Protein AF-A0A1H3BTU4-F1 (afdb_monomer_lite)

Radius of gyration: 15.38 Å; chains: 1; bounding box: 33×30×45 Å

Organism: Allochromatium warmingii (NCBI:txid61595)

Foldseek 3Di:
DFQAWAQQDDPPVRQQFPQWDWDADPNDTWIWGDDLNFTKIWPDKDFDAWDWDWAADPVVRGIGDTDTITGRVIDTDIDGPDPDDPVVVQVSQAQDAGHPPVVVVHRGDDDDDD

Structure (mmCIF, N/CA/C/O backbone):
data_AF-A0A1H3BTU4-F1
#
_entry.id   AF-A0A1H3BTU4-F1
#
loop_
_atom_site.group_PDB
_atom_site.id
_atom_site.type_symbol
_atom_site.label_atom_id
_atom_site.label_alt_id
_atom_site.label_comp_id
_atom_site.label_asym_id
_atom_site.label_entity_id
_atom_site.label_seq_id
_atom_site.pdbx_PDB_ins_code
_atom_site.Cartn_x
_atom_site.Cartn_y
_atom_site.Cartn_z
_atom_site.occupancy
_atom_site.B_iso_or_equiv
_atom_site.auth_seq_id
_atom_site.auth_comp_id
_atom_site.auth_asym_id
_atom_site.auth_atom_id
_atom_site.pdbx_PDB_model_num
ATOM 1 N N . MET A 1 1 ? 2.409 -3.514 8.461 1.00 97.31 1 MET A N 1
ATOM 2 C CA . MET A 1 1 ? 3.663 -2.876 7.996 1.00 97.31 1 MET A CA 1
ATOM 3 C C . MET A 1 1 ? 3.888 -3.237 6.538 1.00 97.31 1 MET A C 1
ATOM 5 O O . MET A 1 1 ? 3.593 -4.365 6.167 1.00 97.31 1 MET A O 1
ATOM 9 N N . LEU A 1 2 ? 4.404 -2.310 5.732 1.00 98.38 2 LEU A N 1
ATOM 10 C CA . LEU A 1 2 ? 4.842 -2.584 4.362 1.00 98.38 2 LEU A CA 1
ATOM 11 C C . LEU A 1 2 ? 6.257 -3.181 4.354 1.00 98.38 2 LEU A C 1
ATOM 13 O O . LEU A 1 2 ? 7.189 -2.529 4.820 1.00 98.38 2 LEU A O 1
ATOM 17 N N . LEU A 1 3 ? 6.428 -4.386 3.812 1.00 98.44 3 LEU A N 1
ATOM 18 C CA . LEU A 1 3 ? 7.740 -5.012 3.603 1.00 98.44 3 LEU A CA 1
ATOM 19 C C . LEU A 1 3 ? 8.438 -4.483 2.346 1.00 98.44 3 LEU A C 1
ATOM 21 O O . LEU A 1 3 ? 9.664 -4.391 2.302 1.00 98.44 3 LEU A O 1
ATOM 25 N N . THR A 1 4 ? 7.662 -4.072 1.346 1.00 98.38 4 THR A N 1
ATOM 26 C CA . THR A 1 4 ? 8.159 -3.490 0.098 1.00 98.38 4 THR A CA 1
ATOM 27 C C . THR A 1 4 ? 7.496 -2.145 -0.183 1.00 98.38 4 THR A C 1
ATOM 29 O O . THR A 1 4 ? 6.456 -1.804 0.379 1.00 98.38 4 THR A O 1
ATOM 32 N N . HIS A 1 5 ? 8.117 -1.342 -1.050 1.00 97.44 5 HIS A N 1
ATOM 33 C CA . HIS A 1 5 ? 7.547 -0.062 -1.470 1.00 97.44 5 HIS A CA 1
ATOM 34 C C . HIS A 1 5 ? 6.167 -0.270 -2.099 1.00 97.44 5 HIS A C 1
ATOM 36 O O . HIS A 1 5 ? 6.006 -1.165 -2.932 1.00 97.44 5 HIS A O 1
ATOM 42 N N . ALA A 1 6 ? 5.208 0.588 -1.762 1.00 96.88 6 ALA A N 1
ATOM 43 C CA . ALA A 1 6 ? 3.851 0.501 -2.287 1.00 96.88 6 ALA A CA 1
ATOM 44 C C . ALA A 1 6 ? 3.511 1.689 -3.190 1.00 96.88 6 ALA A C 1
ATOM 46 O O . ALA A 1 6 ? 3.922 2.823 -2.934 1.00 96.88 6 ALA A O 1
ATOM 47 N N . ASP A 1 7 ? 2.752 1.413 -4.247 1.00 95.19 7 ASP A N 1
ATOM 48 C CA . ASP A 1 7 ? 2.169 2.419 -5.130 1.00 95.19 7 ASP A CA 1
ATOM 49 C C . ASP A 1 7 ? 0.658 2.460 -4.881 1.00 95.19 7 ASP A C 1
ATOM 51 O O . ASP A 1 7 ? -0.071 1.571 -5.320 1.00 95.19 7 ASP A O 1
ATOM 55 N N . PHE A 1 8 ? 0.185 3.476 -4.163 1.00 93.69 8 PHE A N 1
ATOM 56 C CA . PHE A 1 8 ? -1.244 3.671 -3.891 1.00 93.69 8 PHE A CA 1
ATOM 57 C C . PHE A 1 8 ? -1.921 4.616 -4.891 1.00 93.69 8 PHE A C 1
ATOM 59 O O . PHE A 1 8 ? -3.051 5.054 -4.685 1.00 93.69 8 PHE A O 1
ATOM 66 N N . GLY A 1 9 ? -1.257 4.896 -6.015 1.00 87.38 9 GLY A N 1
ATOM 67 C CA . GLY A 1 9 ? -1.776 5.769 -7.054 1.00 87.38 9 GLY A CA 1
ATOM 68 C C . GLY A 1 9 ? -1.675 7.259 -6.712 1.00 87.38 9 GLY A C 1
ATOM 69 O O . GLY A 1 9 ? -1.134 7.644 -5.677 1.00 87.38 9 GLY A O 1
ATOM 70 N N . PRO A 1 10 ? -2.193 8.122 -7.601 1.00 73.06 10 PRO A N 1
ATOM 71 C CA . PRO A 1 10 ? -1.927 9.559 -7.600 1.00 73.06 10 PRO A CA 1
ATOM 72 C C . PRO A 1 10 ? -2.801 10.351 -6.614 1.00 73.06 10 PRO A C 1
ATOM 74 O O . PRO A 1 10 ? -3.106 11.516 -6.874 1.00 73.06 10 PRO A O 1
ATOM 77 N N . SER A 1 11 ? -3.261 9.744 -5.514 1.00 66.38 11 SER A N 1
ATOM 78 C CA . SER A 1 11 ? -4.074 10.475 -4.537 1.00 66.38 11 SER A CA 1
ATOM 79 C C . SER A 1 11 ? -3.292 11.679 -4.006 1.00 66.38 11 SER A C 1
ATOM 81 O O . SER A 1 11 ? -2.063 11.645 -3.909 1.00 66.38 11 SER A O 1
ATOM 83 N N . ALA A 1 12 ? -3.997 12.754 -3.637 1.00 56.81 12 ALA A N 1
ATOM 84 C CA . ALA A 1 12 ? -3.379 13.996 -3.159 1.00 56.81 12 ALA A CA 1
ATOM 85 C C . ALA A 1 12 ? -2.377 13.774 -2.009 1.00 56.81 12 ALA A C 1
ATOM 87 O O . ALA A 1 12 ? -1.484 14.591 -1.795 1.00 56.81 12 ALA A O 1
ATOM 88 N N . ALA A 1 13 ? -2.506 12.654 -1.294 1.00 66.69 13 ALA A N 1
ATOM 89 C CA . ALA A 1 13 ? -1.690 12.315 -0.149 1.00 66.69 13 ALA A CA 1
ATOM 90 C C . ALA A 1 13 ? -0.662 11.189 -0.409 1.00 66.69 13 ALA A C 1
ATOM 92 O O . ALA A 1 13 ? 0.258 11.046 0.390 1.00 66.69 13 ALA A O 1
ATOM 93 N N . ASN A 1 14 ? -0.768 10.406 -1.497 1.00 81.25 14 ASN A N 1
ATOM 94 C CA . ASN A 1 14 ? 0.055 9.221 -1.847 1.00 81.25 14 ASN A CA 1
ATOM 95 C C . ASN A 1 14 ? 0.225 8.145 -0.746 1.00 81.25 14 ASN A C 1
ATOM 97 O O . ASN A 1 14 ? 0.843 7.115 -0.997 1.00 81.25 14 ASN A O 1
ATOM 101 N N . TRP A 1 15 ? -0.296 8.367 0.461 1.00 89.62 15 TRP A N 1
ATOM 102 C CA . TRP A 1 15 ? -0.203 7.475 1.613 1.00 89.62 15 TRP A CA 1
ATOM 103 C C . TRP A 1 15 ? -1.483 6.690 1.879 1.00 89.62 15 TRP A C 1
ATOM 105 O O . TRP A 1 15 ? -1.455 5.682 2.576 1.00 89.62 15 TRP A O 1
ATOM 115 N N . GLN A 1 16 ? -2.608 7.171 1.358 1.00 93.00 16 GLN A N 1
ATOM 116 C CA . GLN A 1 16 ? -3.917 6.598 1.624 1.00 93.00 16 GLN A CA 1
ATOM 117 C C . GLN A 1 16 ? -3.962 5.146 1.147 1.00 93.00 16 GLN A C 1
ATOM 119 O O . GLN A 1 16 ? -3.681 4.870 -0.019 1.00 93.00 16 GLN A O 1
ATOM 124 N N . LEU A 1 17 ? -4.319 4.238 2.057 1.00 94.25 17 LEU A N 1
ATOM 125 C CA . LEU A 1 17 ? -4.468 2.822 1.741 1.00 94.25 17 LEU A CA 1
ATOM 126 C C . LEU A 1 17 ? -5.529 2.631 0.640 1.00 94.25 17 LEU A C 1
ATOM 128 O O . LEU A 1 17 ? -6.545 3.334 0.630 1.00 94.25 17 LEU A O 1
ATOM 132 N N . PRO A 1 18 ? -5.324 1.686 -0.292 1.00 92.81 18 PRO A N 1
ATOM 133 C CA . PRO A 1 18 ? -6.316 1.391 -1.315 1.00 92.81 18 PRO A CA 1
ATOM 134 C C . PRO A 1 18 ? -7.609 0.895 -0.658 1.00 92.81 18 PRO A C 1
ATOM 136 O O . PRO A 1 18 ? -7.564 0.127 0.297 1.00 92.81 18 PRO A O 1
ATOM 139 N N . GLY A 1 19 ? -8.756 1.355 -1.158 1.00 91.69 19 GLY A N 1
ATOM 140 C CA . GLY A 1 19 ? -10.068 1.013 -0.596 1.00 91.69 19 GLY A CA 1
ATOM 141 C C . GLY A 1 19 ? -10.482 1.838 0.626 1.00 91.69 19 GLY A C 1
ATOM 142 O O . GLY A 1 19 ? -11.629 1.732 1.044 1.00 91.69 19 GLY A O 1
ATOM 143 N N . PHE A 1 20 ? -9.604 2.692 1.167 1.00 93.94 20 PHE A N 1
ATOM 144 C CA . PHE A 1 20 ? -9.962 3.590 2.265 1.00 93.94 20 PHE A CA 1
ATOM 145 C C . PHE A 1 20 ? -10.563 4.892 1.747 1.00 93.94 20 PHE A C 1
ATOM 147 O O . PHE A 1 20 ? -10.121 5.425 0.729 1.00 93.94 20 PHE A O 1
ATOM 154 N N . ALA A 1 21 ? -11.511 5.450 2.489 1.00 92.00 21 ALA A N 1
ATOM 155 C CA . ALA A 1 21 ? -12.083 6.770 2.269 1.00 92.00 21 ALA A CA 1
ATOM 156 C C . ALA A 1 21 ? -12.099 7.567 3.578 1.00 92.00 21 ALA A C 1
ATOM 158 O O . ALA A 1 21 ? -12.210 6.996 4.662 1.00 92.00 21 ALA A O 1
ATOM 159 N N . ALA A 1 22 ? -11.979 8.891 3.466 1.00 91.31 22 ALA A N 1
ATOM 160 C CA . ALA A 1 22 ? -12.200 9.784 4.595 1.00 91.31 22 ALA A CA 1
ATOM 161 C C . ALA A 1 22 ? -13.704 9.859 4.887 1.00 91.31 22 ALA A C 1
ATOM 163 O O . ALA A 1 22 ? -14.500 10.134 3.987 1.00 91.31 22 ALA A O 1
ATOM 164 N N . LEU A 1 23 ? -14.070 9.626 6.139 1.00 91.00 23 LEU A N 1
ATOM 165 C CA . LEU A 1 23 ? -15.425 9.694 6.664 1.00 91.00 23 LEU A CA 1
ATOM 166 C C . LEU A 1 23 ? -15.447 10.619 7.882 1.00 91.00 23 LEU A C 1
ATOM 168 O O . LEU A 1 23 ? -14.409 10.953 8.455 1.00 91.00 23 LEU A O 1
ATOM 172 N N . GLU A 1 24 ? -16.643 11.036 8.271 1.00 88.38 24 GLU A N 1
ATOM 173 C CA . GLU A 1 24 ? -16.878 11.788 9.49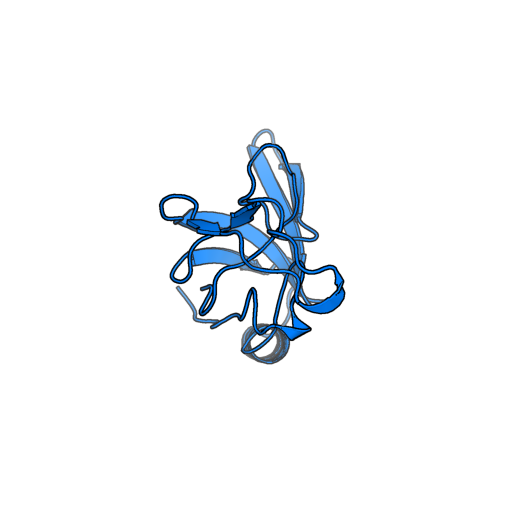8 1.00 88.38 24 GLU A CA 1
ATOM 174 C C . GLU A 1 24 ? -17.784 10.954 10.405 1.00 88.38 24 GLU A C 1
ATOM 176 O O . GLU A 1 24 ? -18.859 10.520 9.987 1.00 88.38 24 GLU A O 1
ATOM 181 N N . HIS A 1 25 ? -17.331 10.700 11.630 1.00 79.81 25 HIS A N 1
ATOM 182 C CA . HIS A 1 25 ? -18.078 9.973 12.650 1.00 79.81 25 HIS A CA 1
ATOM 183 C C . HIS A 1 25 ? -18.059 10.786 13.942 1.00 79.81 25 HIS A C 1
ATOM 185 O O . HIS A 1 25 ? -16.986 11.115 14.442 1.00 79.81 25 HIS A O 1
ATOM 191 N N . ASP A 1 26 ? -19.235 11.167 14.443 1.00 83.44 26 ASP A N 1
ATOM 192 C CA . ASP A 1 26 ? -19.393 11.989 15.651 1.00 83.44 26 ASP A CA 1
ATOM 193 C C . ASP A 1 26 ? -18.508 13.256 15.668 1.00 83.44 26 ASP A C 1
ATOM 195 O O . ASP A 1 26 ? -17.923 13.629 16.684 1.00 83.44 26 ASP A O 1
ATOM 199 N N . GLY A 1 27 ? -18.379 13.919 14.512 1.00 84.69 27 GLY A N 1
ATOM 200 C CA . GLY A 1 27 ? -17.555 15.124 14.344 1.00 84.69 27 GLY A CA 1
ATOM 201 C C . GLY A 1 27 ? -16.043 14.869 14.291 1.00 84.69 27 GLY A C 1
ATOM 202 O O . GLY A 1 27 ? -15.259 15.817 14.321 1.00 84.69 27 GLY A O 1
ATOM 203 N N . THR A 1 28 ? -15.619 13.605 14.213 1.00 83.31 28 THR A N 1
ATOM 204 C CA . THR A 1 28 ? -14.218 13.195 14.062 1.00 83.31 28 THR A CA 1
ATOM 205 C C . THR A 1 28 ? -13.975 12.650 12.659 1.00 83.31 28 THR A C 1
ATOM 207 O O . THR A 1 28 ? -14.715 11.794 12.173 1.00 83.31 28 THR A O 1
ATOM 210 N N . HIS A 1 29 ? -12.915 13.124 12.002 1.00 86.25 29 HIS A N 1
ATOM 211 C CA . HIS A 1 29 ? -12.475 12.562 10.728 1.00 86.25 29 HIS A CA 1
ATOM 212 C C . HIS A 1 29 ? -11.779 11.221 10.949 1.00 86.25 29 HIS A C 1
ATOM 214 O O . HIS A 1 29 ? -10.770 11.150 11.650 1.00 86.25 29 HIS A O 1
ATOM 220 N N . VAL A 1 30 ? -12.300 10.179 10.310 1.00 90.38 30 VAL A N 1
ATOM 221 C CA . VAL A 1 30 ? -11.746 8.823 10.335 1.00 90.38 30 VAL A CA 1
ATOM 222 C C . VAL A 1 30 ? -11.486 8.350 8.912 1.00 90.38 30 VAL A C 1
ATOM 224 O O . VAL A 1 30 ? -12.122 8.812 7.965 1.00 90.38 30 VAL A O 1
ATOM 227 N N . TRP A 1 31 ? -10.559 7.413 8.739 1.00 93.94 31 TRP A N 1
ATOM 228 C CA . TRP A 1 31 ? -10.372 6.727 7.463 1.00 93.94 31 TRP A CA 1
ATOM 229 C C . TRP A 1 31 ? -10.805 5.283 7.622 1.00 93.94 31 TRP A C 1
ATOM 231 O O . TRP A 1 31 ? -10.246 4.566 8.445 1.00 93.94 31 TRP A O 1
ATOM 241 N N . GLN A 1 32 ? -11.774 4.848 6.826 1.00 95.81 32 GLN A N 1
ATOM 242 C CA . GLN A 1 32 ? -12.257 3.469 6.852 1.00 95.81 32 GLN A CA 1
ATOM 243 C C . GLN A 1 32 ? -12.219 2.871 5.461 1.00 95.81 32 GLN A C 1
ATOM 245 O O . GLN A 1 32 ? -12.365 3.587 4.467 1.00 95.81 32 GLN A O 1
ATOM 250 N N . GLY A 1 33 ? -12.031 1.563 5.396 1.00 95.12 33 GLY A N 1
ATOM 251 C CA . GLY A 1 33 ? -12.044 0.832 4.145 1.00 95.12 33 GLY A CA 1
ATOM 252 C C . GLY A 1 33 ? -11.867 -0.658 4.340 1.00 95.12 33 GLY A C 1
ATOM 253 O O . GLY A 1 33 ? -11.680 -1.147 5.453 1.00 95.12 33 GLY A O 1
ATOM 254 N N . ASP A 1 34 ? -11.879 -1.357 3.215 1.00 95.81 34 ASP A N 1
ATOM 255 C CA . ASP A 1 34 ? -11.690 -2.797 3.152 1.00 95.81 34 ASP A CA 1
ATOM 256 C C . ASP A 1 34 ? -10.355 -3.134 2.495 1.00 95.81 34 ASP A C 1
ATOM 258 O O . ASP A 1 34 ? -10.042 -2.671 1.394 1.00 95.81 34 ASP A O 1
ATOM 262 N N . LEU A 1 35 ? -9.582 -4.001 3.146 1.00 95.06 35 LEU A N 1
ATOM 263 C CA . LEU A 1 35 ? -8.388 -4.612 2.567 1.00 95.06 35 LEU A CA 1
ATOM 264 C C . LEU A 1 35 ? -8.534 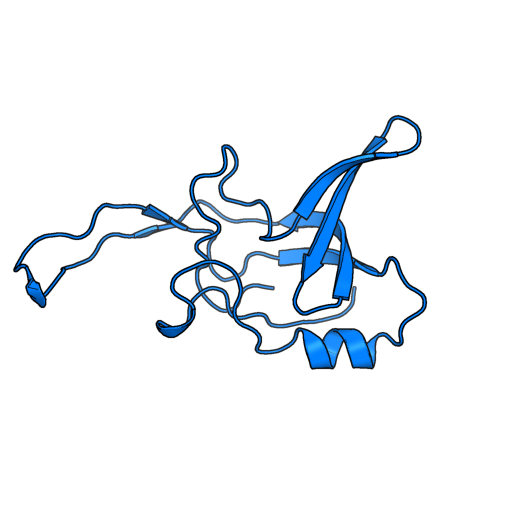-6.121 2.591 1.00 95.06 35 LEU A C 1
ATOM 266 O O . LEU A 1 35 ? -8.733 -6.711 3.646 1.00 95.06 35 LEU A O 1
ATOM 270 N N . CYS A 1 36 ? -8.432 -6.751 1.421 1.00 94.25 36 CYS A N 1
ATOM 271 C CA . CYS A 1 36 ? -8.515 -8.210 1.288 1.00 94.25 36 CYS A CA 1
ATOM 272 C C . CYS A 1 36 ? -9.773 -8.815 1.956 1.00 94.25 36 CYS A C 1
ATOM 274 O O . CYS A 1 36 ? -9.723 -9.927 2.472 1.00 94.25 36 CYS A O 1
ATOM 276 N N . GLY A 1 37 ? -10.893 -8.080 1.949 1.00 94.31 37 GLY A N 1
ATOM 277 C CA . GLY A 1 37 ? -12.154 -8.493 2.580 1.00 94.31 37 GLY A CA 1
ATOM 278 C C . GLY A 1 37 ? -12.223 -8.276 4.096 1.00 94.31 37 GLY A C 1
ATOM 279 O O . GLY A 1 37 ? -13.129 -8.806 4.730 1.00 94.31 37 GLY A O 1
ATOM 280 N N . ILE A 1 38 ? -11.274 -7.535 4.673 1.00 96.44 38 ILE A N 1
ATOM 281 C CA . ILE A 1 38 ? -11.251 -7.160 6.086 1.00 96.44 38 ILE A CA 1
ATOM 282 C C . ILE A 1 38 ? -11.583 -5.674 6.221 1.00 96.44 38 ILE A C 1
ATOM 284 O O . ILE A 1 38 ? -10.815 -4.829 5.749 1.00 96.44 38 ILE A O 1
ATOM 288 N N . SER A 1 39 ? -12.693 -5.378 6.901 1.00 96.44 39 SER A N 1
ATOM 289 C CA . SER A 1 39 ? -13.134 -4.013 7.196 1.00 96.44 39 SER A CA 1
ATOM 290 C C . SER A 1 39 ? -12.341 -3.423 8.360 1.00 96.44 39 SER A C 1
ATOM 292 O O . SER A 1 39 ? -12.269 -3.998 9.453 1.00 96.44 39 SER A O 1
ATOM 294 N N . LEU A 1 40 ? -11.724 -2.269 8.113 1.00 96.62 40 LEU A N 1
ATOM 295 C CA . LEU A 1 40 ? -10.762 -1.635 9.006 1.00 96.62 40 LEU A CA 1
ATOM 296 C C . LEU A 1 40 ? -11.040 -0.138 9.171 1.00 96.62 40 LEU A C 1
ATOM 298 O O . LEU A 1 40 ? -11.422 0.550 8.222 1.00 96.62 40 LEU A O 1
ATOM 302 N N . THR A 1 41 ? -10.761 0.381 10.365 1.00 95.62 41 THR A N 1
ATOM 303 C CA . THR A 1 41 ? -10.572 1.817 10.613 1.00 95.62 41 THR A CA 1
ATOM 304 C C . THR A 1 41 ? -9.084 2.090 10.795 1.00 95.62 41 THR A C 1
ATOM 306 O O . THR A 1 41 ? -8.412 1.397 11.552 1.00 95.62 41 THR A O 1
ATOM 309 N N . LEU A 1 42 ? -8.544 3.073 10.078 1.00 95.50 42 LEU A N 1
ATOM 310 C CA . LEU A 1 42 ? -7.160 3.518 10.208 1.00 95.50 42 LEU A CA 1
ATOM 311 C C . LEU A 1 42 ? -7.063 4.554 11.328 1.00 95.50 42 LEU A C 1
ATOM 313 O O . LEU A 1 42 ? -7.592 5.657 11.205 1.00 95.50 42 LEU A O 1
ATOM 317 N N . GLU A 1 43 ? -6.314 4.209 12.368 1.00 93.94 43 GLU A N 1
ATOM 318 C CA . GLU A 1 43 ? -6.070 5.062 13.534 1.00 93.94 43 GLU A CA 1
ATOM 319 C C . GLU A 1 43 ? -4.859 5.971 13.319 1.00 93.94 43 GLU A C 1
ATOM 321 O O . GLU A 1 43 ? -4.841 7.142 13.695 1.00 93.94 43 GLU A O 1
ATOM 326 N N . CYS A 1 44 ? -3.799 5.420 12.725 1.00 93.50 44 CYS A N 1
ATOM 327 C CA . CYS A 1 44 ? -2.537 6.126 12.557 1.00 93.50 44 CYS A CA 1
ATOM 328 C C . CYS A 1 44 ? -1.728 5.540 11.404 1.00 93.50 44 CYS A C 1
ATOM 330 O O . CYS A 1 44 ? -1.684 4.325 11.205 1.00 93.50 44 CYS A O 1
ATOM 332 N N . ALA A 1 45 ? -1.023 6.406 10.679 1.00 95.19 45 ALA A N 1
ATOM 333 C CA . ALA A 1 45 ? -0.035 6.003 9.693 1.00 95.19 45 ALA A CA 1
ATOM 334 C C . ALA A 1 45 ? 1.326 6.628 10.024 1.00 95.19 45 ALA A C 1
ATOM 336 O O . ALA A 1 45 ? 1.474 7.848 10.084 1.00 95.19 45 ALA A O 1
ATOM 337 N N . VAL A 1 46 ? 2.337 5.780 10.211 1.00 96.81 46 VAL A N 1
ATOM 338 C CA . VAL A 1 46 ? 3.732 6.177 10.420 1.00 96.81 46 VAL A CA 1
ATOM 339 C C . VAL A 1 46 ? 4.498 5.885 9.139 1.00 96.81 46 VAL A C 1
ATOM 341 O O . VAL A 1 46 ? 4.728 4.728 8.781 1.00 96.81 46 VAL A O 1
ATOM 344 N N . ILE A 1 47 ? 4.861 6.947 8.423 1.00 96.06 47 ILE A N 1
ATOM 345 C CA . ILE A 1 47 ? 5.348 6.862 7.045 1.00 96.06 47 ILE A CA 1
ATOM 346 C C . ILE A 1 47 ? 6.631 7.673 6.903 1.00 96.06 47 ILE A C 1
ATOM 348 O O . ILE A 1 47 ? 6.727 8.809 7.367 1.00 96.06 47 ILE A O 1
ATOM 352 N N . GLY A 1 48 ? 7.627 7.079 6.248 1.00 93.50 48 GLY A N 1
ATOM 353 C CA . GLY A 1 48 ? 8.870 7.763 5.908 1.00 93.50 48 GLY A CA 1
ATOM 354 C C . GLY A 1 48 ? 8.721 8.749 4.744 1.00 93.50 48 GLY A C 1
ATOM 355 O O . GLY A 1 48 ? 7.650 8.957 4.176 1.00 93.50 48 GLY A O 1
ATOM 356 N N . LYS A 1 49 ? 9.843 9.335 4.323 1.00 94.00 49 LYS A N 1
ATOM 357 C CA . LYS A 1 49 ? 9.875 10.171 3.118 1.00 94.00 49 LYS A CA 1
ATOM 358 C C . LYS A 1 49 ? 9.516 9.337 1.882 1.00 94.00 49 LYS A C 1
ATOM 360 O O . LYS A 1 49 ? 10.045 8.243 1.704 1.00 94.00 49 LYS A O 1
ATOM 365 N N . ALA A 1 50 ? 8.671 9.890 1.010 1.00 94.00 50 ALA A N 1
ATOM 366 C CA . ALA A 1 50 ? 8.286 9.241 -0.240 1.00 94.00 50 ALA A CA 1
ATOM 367 C C . ALA A 1 50 ? 9.512 8.838 -1.075 1.00 94.00 50 ALA A C 1
ATOM 369 O O . ALA A 1 50 ? 10.446 9.627 -1.262 1.00 94.00 50 ALA A O 1
AT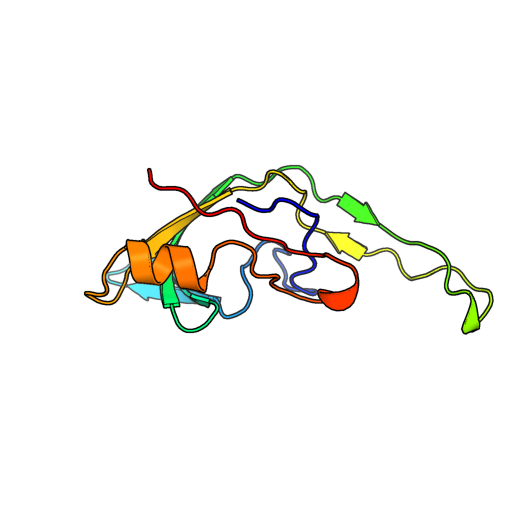OM 370 N N . VAL A 1 51 ? 9.478 7.621 -1.615 1.00 95.00 51 VAL A N 1
ATOM 371 C CA . VAL A 1 51 ? 10.546 7.084 -2.461 1.00 95.00 51 VAL A CA 1
ATOM 372 C C . VAL A 1 51 ? 10.233 7.415 -3.909 1.00 95.00 51 VAL A C 1
ATOM 374 O O . VAL A 1 51 ? 9.164 7.088 -4.418 1.00 95.00 51 VAL A O 1
ATOM 377 N N . ARG A 1 52 ? 11.159 8.114 -4.569 1.00 94.00 52 ARG A N 1
ATOM 378 C CA . ARG A 1 52 ? 11.028 8.490 -5.977 1.00 94.00 52 ARG A CA 1
ATOM 379 C C . ARG A 1 52 ? 11.671 7.415 -6.829 1.00 94.00 52 ARG A C 1
ATOM 381 O O . ARG A 1 52 ? 12.886 7.249 -6.805 1.00 94.00 52 ARG A O 1
ATOM 388 N N . GLU A 1 53 ? 10.848 6.701 -7.576 1.00 93.12 53 GLU A N 1
ATOM 389 C CA . GLU A 1 53 ? 11.291 5.572 -8.378 1.00 93.12 53 GLU A CA 1
ATOM 390 C C . GLU A 1 53 ? 10.909 5.786 -9.841 1.00 93.12 53 GLU A C 1
ATOM 392 O O . GLU A 1 53 ? 9.767 6.116 -10.155 1.00 93.12 53 GLU A O 1
ATOM 397 N N . GLY A 1 54 ? 11.884 5.621 -10.731 1.00 92.75 54 GLY A N 1
ATOM 398 C CA . GLY A 1 54 ? 11.663 5.519 -12.169 1.00 92.75 54 GLY A CA 1
ATOM 399 C C . GLY A 1 54 ? 12.011 4.115 -12.646 1.00 92.75 54 GLY A C 1
ATOM 400 O O . GLY A 1 54 ? 11.609 3.111 -12.066 1.00 92.75 54 GLY A O 1
ATOM 401 N N . GLY A 1 55 ? 12.794 4.038 -13.711 1.00 93.44 55 GLY A N 1
ATOM 402 C CA . GLY A 1 55 ? 13.308 2.782 -14.237 1.00 93.44 55 GLY A CA 1
ATOM 403 C C . GLY A 1 55 ? 13.440 2.852 -15.745 1.00 93.44 55 GLY A C 1
ATOM 404 O O . GLY A 1 55 ? 13.355 3.929 -16.335 1.00 93.44 55 GLY A O 1
ATOM 405 N N . TRP A 1 56 ? 13.609 1.694 -16.367 1.00 96.31 56 TRP A N 1
ATOM 406 C CA . TRP A 1 56 ? 13.742 1.579 -17.812 1.00 96.31 56 TRP A CA 1
ATOM 407 C C . TRP A 1 56 ? 12.679 0.635 -18.365 1.00 96.31 56 TRP A C 1
ATOM 409 O O . TRP A 1 56 ? 12.521 -0.488 -17.889 1.00 96.31 56 TRP A O 1
ATOM 419 N N . ASN A 1 57 ? 11.925 1.098 -19.356 1.00 95.19 57 ASN A N 1
ATOM 420 C CA . ASN A 1 57 ? 11.017 0.274 -20.132 1.00 95.19 57 ASN A CA 1
ATOM 421 C C . ASN A 1 57 ? 11.814 -0.364 -21.275 1.00 95.19 57 ASN A C 1
ATOM 423 O O . ASN A 1 57 ? 12.094 0.284 -22.282 1.00 95.19 57 ASN A O 1
ATOM 427 N N . LEU A 1 58 ? 12.176 -1.639 -21.111 1.00 96.06 58 LEU A N 1
ATOM 428 C CA . LEU A 1 58 ? 12.932 -2.392 -22.115 1.00 96.06 58 LEU A CA 1
ATOM 429 C C . LEU A 1 58 ? 12.155 -2.576 -23.425 1.00 96.06 58 LEU A C 1
ATOM 431 O O . LEU A 1 58 ? 12.766 -2.527 -24.486 1.00 96.06 58 LEU A O 1
ATOM 435 N N . ALA A 1 59 ? 10.828 -2.731 -23.365 1.00 96.44 59 ALA A N 1
ATOM 436 C CA . ALA A 1 59 ? 10.000 -2.947 -24.552 1.00 96.44 59 ALA A CA 1
ATOM 437 C C . ALA A 1 59 ? 9.981 -1.725 -25.483 1.00 96.44 59 ALA A C 1
ATOM 439 O O . ALA A 1 59 ? 9.924 -1.877 -26.698 1.00 96.44 59 ALA A O 1
ATOM 440 N N . HIS A 1 60 ? 10.056 -0.516 -24.919 1.00 96.75 60 HIS A N 1
ATOM 441 C CA . HIS A 1 60 ? 10.041 0.742 -25.676 1.00 96.75 60 HIS A CA 1
ATOM 442 C C . HIS A 1 60 ? 11.386 1.484 -25.665 1.00 96.75 60 HIS A C 1
ATOM 444 O O . HIS A 1 60 ? 11.460 2.612 -26.146 1.00 96.75 60 HIS A O 1
ATOM 450 N N . ALA A 1 61 ? 12.435 0.871 -25.104 1.00 97.56 61 ALA A N 1
ATOM 451 C CA . ALA A 1 61 ? 13.771 1.447 -24.951 1.00 97.56 61 ALA A CA 1
ATOM 452 C C . A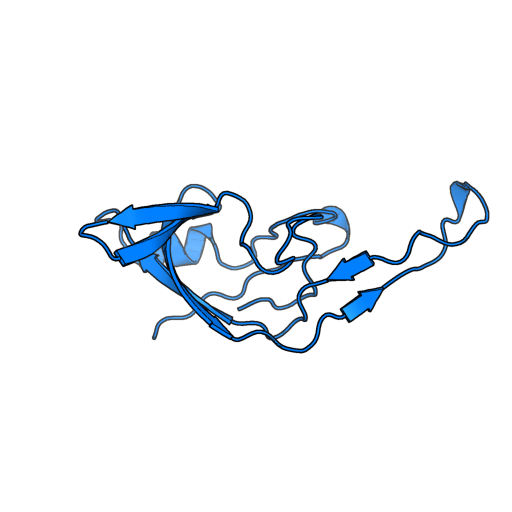LA A 1 61 ? 13.767 2.893 -24.408 1.00 97.56 61 ALA A C 1
ATOM 454 O O . ALA A 1 61 ? 14.471 3.764 -24.919 1.00 97.56 61 ALA A O 1
ATOM 455 N N . CYS A 1 62 ? 12.960 3.158 -23.375 1.00 97.88 62 CYS A N 1
ATOM 456 C CA . CYS A 1 62 ? 12.805 4.500 -22.815 1.00 97.88 62 CYS A CA 1
ATOM 457 C C . CYS A 1 62 ? 12.726 4.506 -21.278 1.00 97.88 62 CYS A C 1
ATOM 459 O O . CYS A 1 62 ? 12.373 3.489 -20.673 1.00 97.88 62 CYS A O 1
ATOM 461 N N . PRO A 1 63 ? 13.024 5.636 -20.606 1.00 97.25 63 PRO A N 1
ATOM 462 C CA . PRO A 1 63 ? 12.811 5.767 -19.168 1.00 97.25 63 PRO A CA 1
ATOM 463 C C . PRO A 1 63 ? 11.334 5.611 -18.782 1.00 97.25 63 PRO A C 1
ATOM 465 O O . PRO A 1 63 ? 10.440 6.110 -19.467 1.00 97.25 63 PRO A O 1
ATOM 468 N N . ARG A 1 64 ? 11.070 4.977 -17.636 1.00 94.25 64 ARG A N 1
ATOM 469 C CA . ARG A 1 64 ? 9.741 4.992 -17.006 1.00 94.25 64 ARG A CA 1
ATOM 470 C C . ARG A 1 64 ? 9.502 6.350 -16.328 1.00 94.25 64 ARG A C 1
ATOM 472 O O . ARG A 1 64 ? 10.438 6.880 -15.722 1.00 94.25 64 ARG A O 1
ATOM 479 N N . PRO A 1 65 ? 8.268 6.887 -16.357 1.00 92.38 65 PRO A N 1
ATOM 480 C CA . PRO A 1 65 ? 7.910 8.064 -15.572 1.00 92.38 65 PRO A CA 1
ATOM 481 C C . PRO A 1 65 ? 8.23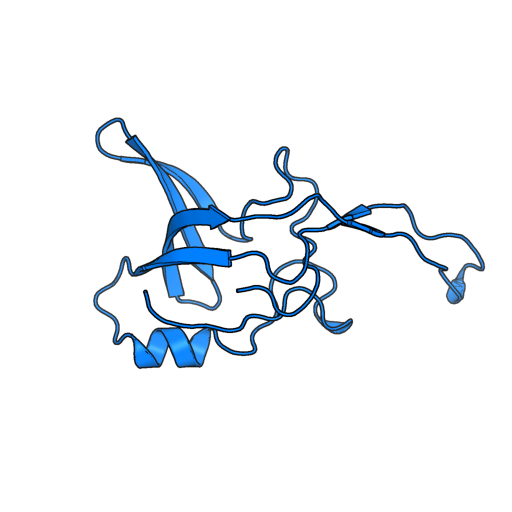4 7.869 -14.088 1.00 92.38 65 PRO A C 1
ATOM 483 O O . PRO A 1 65 ? 7.993 6.798 -13.530 1.00 92.38 65 PRO A O 1
ATOM 486 N N . VAL A 1 66 ? 8.775 8.908 -13.447 1.00 92.94 66 VAL A N 1
ATOM 487 C CA . VAL A 1 66 ? 9.113 8.851 -12.021 1.00 92.94 66 VAL A CA 1
ATOM 488 C C . VAL A 1 66 ? 7.848 8.986 -11.181 1.00 92.94 66 VAL A C 1
ATOM 490 O O . VAL A 1 66 ? 7.145 9.998 -11.258 1.00 92.94 66 VAL A O 1
ATOM 493 N N . ARG A 1 67 ? 7.619 8.013 -10.304 1.00 90.88 67 ARG A N 1
ATOM 494 C CA . ARG A 1 67 ? 6.500 7.976 -9.357 1.00 90.88 67 ARG A CA 1
ATOM 495 C C . ARG A 1 67 ? 6.958 8.150 -7.914 1.00 90.88 67 ARG A C 1
ATOM 497 O O . ARG A 1 67 ? 8.121 7.917 -7.588 1.00 90.88 67 ARG A O 1
ATOM 504 N N . SER A 1 68 ? 6.035 8.597 -7.067 1.00 93.12 68 SER A N 1
ATOM 505 C CA . SER A 1 68 ? 6.210 8.618 -5.613 1.00 93.12 68 SER A CA 1
ATOM 506 C C . SER A 1 68 ? 5.614 7.348 -5.043 1.00 93.12 68 SER A C 1
ATOM 508 O O . SER A 1 68 ? 4.475 7.023 -5.352 1.00 93.12 68 SER A O 1
ATOM 510 N N . LEU A 1 69 ? 6.376 6.670 -4.201 1.00 95.06 69 LEU A N 1
ATOM 511 C CA . LEU A 1 69 ? 5.966 5.451 -3.527 1.00 95.06 69 LEU A CA 1
ATOM 512 C C . LEU A 1 69 ? 5.959 5.659 -2.019 1.00 95.06 69 LEU A C 1
ATOM 514 O O . LEU A 1 69 ? 6.782 6.411 -1.481 1.00 95.06 69 LEU A O 1
ATOM 518 N N . VAL A 1 70 ? 5.081 4.926 -1.343 1.00 96.81 70 VAL A N 1
ATOM 519 C CA . VAL A 1 70 ? 5.148 4.755 0.105 1.00 96.81 70 VAL A CA 1
ATOM 520 C C . VAL A 1 70 ? 6.361 3.873 0.421 1.00 96.81 70 VAL A C 1
ATOM 522 O O . VAL A 1 70 ? 6.489 2.791 -0.164 1.00 96.81 70 VAL A O 1
ATOM 525 N N . PRO A 1 71 ? 7.279 4.311 1.304 1.00 97.25 71 PRO A N 1
ATOM 526 C CA . PRO A 1 71 ? 8.472 3.544 1.630 1.00 97.25 71 PRO A CA 1
ATOM 527 C C . PRO A 1 71 ? 8.144 2.215 2.310 1.00 97.25 71 PRO A C 1
ATOM 529 O O . PRO A 1 71 ? 7.233 2.137 3.142 1.00 97.25 71 PRO A O 1
ATOM 532 N N . ALA A 1 72 ? 8.948 1.192 2.012 1.00 98.00 72 ALA A N 1
ATOM 533 C CA . ALA A 1 72 ? 9.024 0.009 2.863 1.00 98.00 72 ALA A CA 1
ATOM 534 C C . ALA A 1 72 ? 9.346 0.424 4.313 1.00 98.00 72 ALA A C 1
ATOM 536 O O . ALA A 1 72 ? 10.015 1.432 4.550 1.00 98.00 72 ALA A O 1
ATOM 537 N N . GLY A 1 73 ? 8.837 -0.332 5.282 1.00 97.94 73 GLY A N 1
ATOM 538 C CA . GLY A 1 73 ? 8.899 -0.006 6.706 1.00 97.94 73 GLY A CA 1
ATOM 539 C C . GLY A 1 73 ? 7.780 0.917 7.197 1.00 97.94 73 GLY A C 1
ATOM 540 O O . GLY A 1 73 ? 7.660 1.113 8.403 1.00 97.94 73 GLY A O 1
ATOM 541 N N . SER A 1 74 ? 6.928 1.450 6.312 1.00 98.06 74 SER A N 1
ATOM 542 C CA . SER A 1 74 ? 5.755 2.222 6.748 1.00 98.06 74 SER A CA 1
ATOM 543 C C . SER A 1 74 ? 4.761 1.336 7.503 1.00 98.06 74 SER A C 1
ATOM 545 O O . SER A 1 74 ? 4.521 0.178 7.134 1.00 98.06 74 SER A O 1
ATOM 547 N N . VAL A 1 75 ? 4.159 1.884 8.556 1.00 98.12 75 VAL A N 1
ATOM 548 C CA . VAL A 1 75 ? 3.241 1.168 9.449 1.00 98.12 75 VAL A CA 1
ATOM 549 C C . VAL A 1 75 ? 1.890 1.865 9.459 1.00 98.12 75 VAL A C 1
ATOM 551 O O . VAL A 1 75 ? 1.814 3.076 9.632 1.00 98.12 75 VAL A O 1
ATOM 554 N N . TYR A 1 76 ? 0.835 1.077 9.289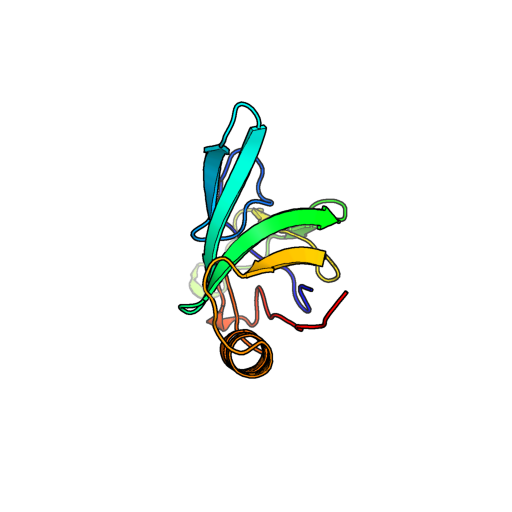 1.00 97.56 76 TYR A N 1
ATOM 555 C CA . TYR A 1 76 ? -0.551 1.512 9.387 1.00 97.56 76 TYR A CA 1
ATOM 556 C C . TYR A 1 76 ? -1.166 0.765 10.564 1.00 97.56 76 TYR A C 1
ATOM 558 O O . TYR A 1 76 ? -1.125 -0.468 10.592 1.00 97.56 76 TYR A O 1
ATOM 566 N N . PHE A 1 77 ? -1.653 1.514 11.545 1.00 97.00 77 PHE A N 1
ATOM 567 C CA . PHE A 1 77 ? -2.337 0.996 12.720 1.00 97.00 77 PHE A CA 1
ATOM 568 C C . PHE A 1 77 ? -3.830 1.044 12.454 1.00 97.00 77 PHE A C 1
ATOM 570 O O . PHE A 1 77 ? -4.380 2.127 12.251 1.00 97.00 77 PHE A O 1
ATOM 577 N N . CYS A 1 78 ? -4.465 -0.124 12.445 1.00 95.88 78 CYS A N 1
ATOM 578 C CA . CYS A 1 78 ? -5.888 -0.238 12.174 1.00 95.88 78 CYS A CA 1
ATOM 579 C C . CYS A 1 78 ? -6.607 -0.993 13.291 1.00 95.88 78 CYS A C 1
ATOM 581 O O . CYS A 1 78 ? -6.029 -1.895 13.904 1.00 95.88 78 CYS A O 1
ATOM 583 N N . THR A 1 79 ? -7.872 -0.647 13.501 1.00 95.44 79 THR A N 1
ATOM 584 C CA . THR A 1 79 ? -8.842 -1.387 14.312 1.00 95.44 79 THR A CA 1
ATOM 585 C C . THR A 1 79 ? -9.808 -2.143 13.398 1.00 95.44 79 THR A C 1
ATOM 587 O O . THR A 1 79 ? -10.050 -1.741 12.257 1.00 95.44 79 THR A O 1
ATOM 590 N N . LEU A 1 80 ? -10.312 -3.286 13.870 1.00 95.75 80 LEU A N 1
ATOM 591 C CA . LEU A 1 80 ? -11.316 -4.076 13.154 1.00 95.75 80 LEU A CA 1
ATOM 592 C C . LEU A 1 80 ? -12.698 -3.471 13.395 1.00 95.75 80 LEU A C 1
ATOM 594 O O . LEU A 1 80 ? -13.057 -3.206 14.541 1.00 95.75 80 LEU A O 1
ATOM 598 N N . ASN A 1 81 ? -13.468 -3.291 12.325 1.00 90.81 81 ASN A N 1
ATOM 599 C CA . ASN A 1 81 ? -14.831 -2.767 12.432 1.00 90.81 81 ASN A CA 1
ATOM 600 C C . ASN A 1 81 ? -15.845 -3.866 12.779 1.00 90.81 81 ASN A C 1
ATOM 602 O O . ASN A 1 81 ? -16.806 -3.625 13.507 1.00 90.81 81 ASN A O 1
ATOM 606 N N . ASP A 1 82 ? -15.613 -5.077 12.272 1.00 88.38 82 ASP A N 1
ATOM 607 C CA . ASP A 1 82 ? -16.492 -6.226 12.463 1.00 88.38 82 ASP A CA 1
ATOM 608 C C . ASP A 1 82 ? -15.997 -7.134 13.600 1.00 88.38 82 ASP A C 1
ATOM 610 O O . ASP A 1 82 ? -14.787 -7.221 13.839 1.00 88.38 82 ASP A O 1
ATOM 614 N N . PRO A 1 83 ? -16.894 -7.883 14.274 1.00 87.38 83 PRO A N 1
ATOM 615 C CA . PRO A 1 83 ? -16.539 -8.837 15.323 1.00 87.38 83 PRO A CA 1
ATOM 616 C C . PRO A 1 83 ? -15.955 -10.133 14.730 1.00 87.38 83 PRO A C 1
ATOM 618 O O . PRO A 1 83 ? -16.436 -11.235 15.001 1.00 87.38 83 PRO A O 1
ATOM 621 N N . ILE A 1 84 ? -14.939 -10.006 13.878 1.00 90.94 84 ILE A N 1
ATOM 622 C CA . ILE A 1 84 ? -14.196 -11.132 13.319 1.00 90.94 84 ILE A CA 1
ATOM 623 C C . ILE A 1 84 ? -13.004 -11.483 14.208 1.00 90.94 84 ILE A C 1
ATOM 625 O O . ILE A 1 84 ? -12.424 -10.631 14.881 1.00 90.94 84 ILE A O 1
ATOM 629 N N . ASP A 1 85 ? -12.620 -12.757 14.197 1.00 93.25 85 ASP A N 1
ATOM 630 C CA . ASP A 1 85 ? -11.439 -13.215 14.919 1.00 93.25 85 ASP A CA 1
ATOM 631 C C . ASP A 1 85 ? -10.157 -12.582 14.350 1.00 93.25 85 ASP A C 1
ATOM 633 O O . ASP A 1 85 ? -9.932 -12.546 13.136 1.00 93.25 85 ASP A O 1
ATOM 637 N N . ILE A 1 86 ? -9.277 -12.124 15.243 1.00 94.25 86 ILE A N 1
ATOM 638 C CA . ILE A 1 86 ? -8.052 -11.419 14.861 1.00 94.25 86 ILE A CA 1
ATOM 639 C C . ILE A 1 86 ? -7.100 -12.306 14.048 1.00 94.25 86 ILE A C 1
ATOM 641 O O . ILE A 1 86 ? -6.442 -11.810 13.135 1.00 94.25 86 ILE A O 1
ATOM 645 N N . ASN A 1 87 ? -7.055 -13.621 14.298 1.00 96.12 87 ASN A N 1
ATOM 646 C CA . ASN A 1 87 ? -6.205 -14.526 13.514 1.00 96.12 87 ASN A CA 1
ATOM 647 C C . ASN A 1 87 ? -6.736 -14.705 12.092 1.00 96.12 87 ASN A C 1
ATOM 649 O O . ASN A 1 87 ? -5.948 -14.892 11.164 1.00 96.12 87 ASN A O 1
ATOM 653 N N . THR A 1 88 ? -8.053 -14.607 11.906 1.00 95.62 88 THR A N 1
ATOM 654 C CA . THR A 1 88 ? -8.671 -14.588 10.574 1.00 95.62 88 THR A CA 1
ATOM 655 C C . THR A 1 88 ? -8.230 -13.347 9.803 1.00 95.62 88 THR A C 1
ATOM 657 O O . THR A 1 88 ? -7.763 -13.472 8.672 1.00 95.62 88 THR A O 1
ATOM 660 N N . ALA A 1 89 ? -8.274 -12.168 10.433 1.00 96.06 89 ALA A N 1
ATOM 661 C CA . ALA A 1 89 ? -7.781 -10.932 9.825 1.00 96.06 89 ALA A CA 1
ATOM 662 C C . ALA A 1 89 ? -6.278 -11.002 9.499 1.00 96.06 89 ALA A C 1
ATOM 664 O O . ALA A 1 89 ? -5.869 -10.660 8.390 1.00 96.06 89 ALA A O 1
ATOM 665 N N . ILE A 1 90 ? -5.454 -11.505 10.428 1.00 97.31 90 ILE A N 1
ATOM 666 C CA . ILE A 1 90 ? -4.013 -11.699 10.207 1.00 97.31 90 ILE A CA 1
ATOM 667 C C . ILE A 1 90 ? -3.777 -12.636 9.022 1.00 97.31 90 ILE A C 1
ATOM 669 O O . ILE A 1 90 ? -2.991 -12.306 8.143 1.00 97.31 90 ILE A O 1
ATOM 673 N N . THR A 1 91 ? -4.470 -13.773 8.967 1.00 97.31 91 THR A N 1
ATOM 674 C CA . THR A 1 91 ? -4.312 -14.761 7.889 1.00 97.31 91 THR A CA 1
ATOM 675 C C . THR A 1 91 ? -4.731 -14.196 6.534 1.00 97.31 91 THR A C 1
ATOM 677 O O . THR A 1 91 ? -4.073 -14.454 5.529 1.00 97.31 91 THR A O 1
ATOM 680 N N . ALA A 1 92 ? -5.804 -13.404 6.500 1.00 96.94 92 ALA A N 1
ATOM 681 C CA . ALA A 1 92 ? -6.285 -12.774 5.279 1.00 96.94 92 ALA A CA 1
ATOM 682 C C . ALA A 1 92 ? -5.322 -11.703 4.744 1.00 96.94 92 ALA A C 1
ATOM 684 O O . ALA A 1 92 ? -5.214 -11.550 3.532 1.00 96.94 92 ALA A O 1
ATOM 685 N N . LEU A 1 93 ? -4.629 -10.973 5.624 1.00 97.38 93 LEU A N 1
ATOM 686 C CA . LEU A 1 93 ? -3.814 -9.804 5.270 1.00 97.38 93 LEU A CA 1
ATOM 687 C C . LEU A 1 93 ? -2.305 -10.087 5.182 1.00 97.38 93 LEU A C 1
ATOM 689 O O . LEU A 1 93 ? -1.604 -9.442 4.404 1.00 97.38 93 LEU A O 1
ATOM 693 N N . HIS A 1 94 ? -1.769 -11.006 5.986 1.00 98.12 94 HIS A N 1
ATOM 694 C CA . HIS A 1 94 ? -0.331 -11.270 6.051 1.00 98.12 94 HIS A CA 1
ATOM 695 C C . HIS A 1 94 ? 0.176 -11.880 4.736 1.00 98.12 94 HIS A C 1
ATOM 697 O O . HIS A 1 94 ? -0.411 -12.820 4.205 1.00 98.12 94 HIS A O 1
ATOM 703 N N . GLY A 1 95 ? 1.264 -11.329 4.194 1.00 97.94 95 GLY A N 1
ATOM 704 C CA . GLY A 1 95 ? 1.830 -11.706 2.895 1.00 97.94 95 GLY A CA 1
ATOM 705 C C . GLY A 1 95 ? 1.055 -11.178 1.679 1.00 97.94 95 GLY A C 1
ATOM 706 O O . GLY A 1 95 ? 1.490 -11.371 0.541 1.00 97.94 95 GLY A O 1
ATOM 707 N N . GLN A 1 96 ? -0.078 -10.494 1.876 1.00 98.06 96 GLN A N 1
ATOM 708 C CA . GLN A 1 96 ? -0.814 -9.899 0.762 1.00 98.06 96 GLN A CA 1
ATOM 709 C C . GLN A 1 96 ? -0.075 -8.701 0.183 1.00 98.06 96 GLN A C 1
ATOM 711 O O . GLN A 1 96 ? 0.640 -7.988 0.883 1.00 98.06 96 GLN A O 1
ATOM 716 N N . HIS A 1 97 ? -0.292 -8.472 -1.108 1.00 98.12 97 HIS A N 1
ATOM 717 C CA . HIS A 1 97 ? 0.236 -7.327 -1.835 1.00 98.12 97 HIS A CA 1
ATOM 718 C C . HIS A 1 97 ? -0.898 -6.351 -2.156 1.00 98.12 97 HIS A C 1
ATOM 720 O O . HIS A 1 97 ? -1.909 -6.749 -2.735 1.00 98.12 97 HIS A O 1
ATOM 726 N N . ILE A 1 98 ? -0.726 -5.077 -1.801 1.00 96.62 98 ILE A N 1
ATOM 727 C CA . ILE A 1 98 ? -1.748 -4.035 -1.969 1.00 96.62 98 ILE A CA 1
ATOM 728 C C . ILE A 1 98 ? -1.255 -2.867 -2.836 1.00 96.62 98 ILE A C 1
ATOM 730 O O . ILE A 1 98 ? -0.075 -2.521 -2.837 1.00 96.62 98 ILE A O 1
ATOM 734 N N . GLY A 1 99 ? -2.179 -2.222 -3.554 1.00 94.81 99 GLY A N 1
ATOM 735 C CA . GLY A 1 99 ? -1.879 -1.118 -4.473 1.00 94.81 99 GLY A CA 1
ATOM 736 C C . GLY A 1 99 ? -1.626 -1.584 -5.911 1.00 94.81 99 GLY A C 1
ATOM 737 O O . GLY A 1 99 ? -2.180 -2.588 -6.356 1.00 94.81 99 GLY A O 1
ATOM 738 N N . HIS A 1 100 ? -0.815 -0.834 -6.655 1.00 94.06 100 HIS A N 1
ATOM 739 C CA . HIS A 1 100 ? -0.459 -1.130 -8.045 1.00 94.06 100 HIS A CA 1
ATOM 740 C C . HIS A 1 100 ? 0.863 -1.903 -8.164 1.00 94.06 100 HIS A C 1
ATOM 742 O O . HIS A 1 100 ? 1.692 -1.901 -7.255 1.00 94.06 100 HIS A O 1
ATOM 748 N N . ASP A 1 101 ? 1.090 -2.522 -9.330 1.00 94.00 101 ASP A N 1
ATOM 749 C CA . ASP A 1 101 ? 2.310 -3.279 -9.654 1.00 94.00 101 ASP A CA 1
ATOM 750 C C . ASP A 1 101 ? 2.633 -4.411 -8.652 1.00 94.00 101 ASP A C 1
ATOM 752 O O . ASP A 1 101 ? 3.797 -4.747 -8.424 1.00 94.00 101 ASP A O 1
ATOM 756 N N . THR A 1 102 ? 1.611 -5.038 -8.065 1.00 96.38 102 THR A N 1
ATOM 757 C CA . THR A 1 102 ? 1.772 -6.129 -7.084 1.00 96.38 102 THR A CA 1
ATOM 758 C C . THR A 1 102 ? 2.507 -7.340 -7.663 1.00 96.38 102 THR A C 1
ATOM 760 O O . THR A 1 102 ? 3.302 -7.962 -6.968 1.00 96.38 102 THR A O 1
ATOM 763 N N . ALA A 1 103 ? 2.356 -7.610 -8.966 1.00 96.00 103 ALA A N 1
ATOM 764 C CA . ALA A 1 103 ? 3.109 -8.646 -9.681 1.00 96.00 103 ALA A CA 1
ATOM 765 C C . ALA A 1 103 ? 4.635 -8.404 -9.709 1.00 96.00 103 ALA A C 1
ATOM 767 O O . ALA A 1 103 ? 5.394 -9.327 -9.989 1.00 96.00 103 ALA A O 1
ATOM 768 N N . LEU A 1 104 ? 5.094 -7.179 -9.418 1.00 93.50 104 LEU A N 1
ATOM 769 C CA . LEU A 1 104 ? 6.512 -6.841 -9.251 1.00 93.50 104 LEU A CA 1
ATOM 770 C C . LEU A 1 104 ? 6.983 -6.957 -7.788 1.00 93.50 104 LEU A C 1
ATOM 772 O O . LEU A 1 104 ? 8.099 -6.540 -7.481 1.00 93.50 104 LEU A O 1
ATOM 776 N N . GLY A 1 105 ? 6.139 -7.468 -6.887 1.00 96.56 105 GLY A N 1
ATOM 777 C CA . GLY A 1 105 ? 6.430 -7.605 -5.458 1.00 96.56 105 GLY A CA 1
ATOM 778 C C . GLY A 1 105 ? 6.172 -6.340 -4.634 1.00 96.56 105 GLY A C 1
ATOM 779 O O . GLY A 1 105 ? 6.762 -6.171 -3.571 1.00 96.56 105 GLY A O 1
ATOM 780 N N . ARG A 1 106 ? 5.349 -5.398 -5.119 1.00 96.12 106 ARG A N 1
ATOM 781 C CA . ARG A 1 106 ? 5.045 -4.147 -4.396 1.00 96.12 106 ARG A CA 1
ATOM 782 C C . ARG A 1 106 ? 3.924 -4.282 -3.385 1.00 96.12 106 ARG A C 1
ATOM 784 O O . ARG A 1 106 ? 2.946 -4.983 -3.623 1.00 96.12 106 ARG A O 1
ATOM 791 N N . GLY A 1 107 ? 4.039 -3.496 -2.319 1.00 97.44 107 GLY A N 1
ATOM 792 C CA . GLY A 1 107 ? 2.994 -3.345 -1.318 1.00 97.44 107 GLY A CA 1
ATOM 793 C C . GLY A 1 107 ? 2.758 -4.589 -0.472 1.00 97.44 107 GLY A C 1
ATOM 794 O O . GLY A 1 107 ? 1.631 -4.803 -0.039 1.00 97.44 107 GLY A O 1
ATOM 795 N N . GLU A 1 108 ? 3.786 -5.412 -0.258 1.00 98.50 108 GLU A N 1
ATOM 796 C CA . GLU A 1 108 ? 3.678 -6.611 0.572 1.00 98.50 108 GLU A CA 1
ATOM 797 C C . GLU A 1 108 ? 3.454 -6.242 2.045 1.00 98.50 108 GLU A C 1
ATOM 799 O O . GLU A 1 108 ? 4.112 -5.345 2.583 1.00 98.50 108 GLU A O 1
ATOM 804 N N . LEU A 1 109 ? 2.541 -6.947 2.709 1.00 98.31 109 LEU A N 1
ATOM 805 C CA . LEU A 1 109 ? 2.153 -6.702 4.091 1.00 98.31 109 LEU A CA 1
ATOM 806 C C . LEU A 1 109 ? 2.744 -7.730 5.058 1.00 98.31 109 LEU A C 1
ATOM 808 O O . LEU A 1 109 ? 2.527 -8.930 4.928 1.00 98.31 109 LEU A O 1
ATOM 812 N N . ALA A 1 110 ? 3.367 -7.238 6.126 1.00 98.31 110 ALA A N 1
ATOM 813 C CA . ALA A 1 110 ? 3.541 -7.981 7.370 1.00 98.31 110 ALA A CA 1
ATOM 814 C C . ALA A 1 110 ? 2.566 -7.449 8.424 1.00 98.31 110 ALA A C 1
ATOM 816 O O . ALA A 1 110 ? 2.567 -6.255 8.746 1.00 98.31 110 ALA A O 1
ATOM 817 N N . VAL A 1 111 ? 1.736 -8.338 8.961 1.00 97.94 111 VAL A N 1
ATOM 818 C CA . VAL A 1 111 ? 0.724 -8.012 9.976 1.00 97.94 111 VAL A CA 1
ATOM 819 C C . VAL A 1 111 ? 1.225 -8.397 11.364 1.00 97.94 111 VAL A C 1
ATOM 821 O O . VAL A 1 111 ? 1.770 -9.484 11.543 1.00 97.94 111 VAL A O 1
ATOM 824 N N . GLY A 1 112 ? 1.019 -7.501 12.328 1.00 95.81 112 GLY A N 1
ATOM 825 C CA . GLY A 1 112 ? 1.267 -7.703 13.753 1.00 95.81 112 GLY A CA 1
ATOM 826 C C . GLY A 1 112 ? 0.201 -6.980 14.580 1.00 95.81 112 GLY A C 1
ATOM 827 O O . GLY A 1 112 ? -0.597 -6.223 14.027 1.00 95.81 112 GLY A O 1
ATOM 828 N N . ILE A 1 113 ? 0.194 -7.231 15.886 1.00 95.50 113 ILE A N 1
ATOM 829 C CA . ILE A 1 113 ? -0.749 -6.645 16.851 1.00 95.50 113 ILE A CA 1
ATOM 830 C C . ILE A 1 113 ? -0.053 -5.577 17.704 1.00 95.50 113 ILE A C 1
ATOM 832 O O . ILE A 1 113 ? 1.167 -5.638 17.876 1.00 95.50 113 ILE A O 1
ATOM 836 N N . TRP A 1 114 ? -0.821 -4.612 18.210 1.00 93.50 114 TRP A N 1
ATOM 837 C CA . TRP A 1 114 ? -0.355 -3.489 19.025 1.00 93.50 114 TRP A CA 1
ATOM 838 C C . TRP A 1 114 ? -1.277 -3.258 20.222 1.00 93.50 114 TRP A C 1
ATOM 840 O O . TRP A 1 114 ? -2.457 -3.665 20.130 1.00 93.50 114 TRP A O 1
#

pLDDT: mean 93.43, std 6.51, range [56.81, 98.5]

Sequence (114 aa):
MLLTHADFGPSAANWQLPGFAALEHDGTHVWQGDLCGISLTLECAVIGKAVREGGWNLAHACPRPVRSLVPAGSVYFCTLNDPIDINTAITALHGQHIGHDTALGRGELAVGIW

InterPro domains:
  IPR019117 CRISPR-associated protein, Cmr3 [PF09700] (27-114)

Secondary structure (DSSP, 8-state):
-BSS-BB--S-TTS-PPTTEEEEEETTEEEEEEEETTEEEEEEEEE--SPEEE--EETTTTEEPPPEEEBPTT-EEEEEESS---HHHHHHHHTT-B-SB-GGGTTTBB-----